Protein AF-A0A3B8RB85-F1 (afdb_monomer)

Nearest PDB structures (foldseek):
  1m8l-assembly1_A  TM=2.637E-01  e=9.617E+00  unclassified

Sequence (111 aa):
MSTPNLSIAGTPAASPLGYFSWTSGQLGRDPYYILVVIYIFFPYFSSVVVGDPVYGQTLIGYLNAAAGAFLALTIPFLGAIADKQGRRKPWIAGTVIFMGVGACLLWLITP

Structure (mmCIF, N/CA/C/O backbone):
data_AF-A0A3B8RB85-F1
#
_entry.id   AF-A0A3B8RB85-F1
#
loop_
_atom_site.group_PDB
_atom_site.id
_atom_site.type_symbol
_atom_site.label_atom_id
_atom_site.label_alt_id
_atom_site.label_comp_id
_atom_site.label_asym_id
_atom_site.label_entity_id
_atom_site.label_seq_id
_atom_site.pdbx_PDB_ins_code
_atom_site.Cartn_x
_atom_site.Cartn_y
_atom_site.Cartn_z
_atom_site.occupancy
_atom_site.B_iso_or_equiv
_atom_site.auth_seq_id
_atom_site.auth_comp_id
_atom_site.auth_asym_id
_atom_site.auth_atom_id
_atom_site.pdbx_PDB_model_num
ATOM 1 N N . MET A 1 1 ? 33.191 10.206 -30.390 1.00 50.84 1 MET A N 1
ATOM 2 C CA . MET A 1 1 ? 32.225 9.212 -29.875 1.00 50.84 1 MET A CA 1
ATOM 3 C C . MET A 1 1 ? 31.856 9.627 -28.462 1.00 50.84 1 MET A C 1
ATOM 5 O O . MET A 1 1 ? 32.718 9.586 -27.598 1.00 50.84 1 MET A O 1
ATOM 9 N N . SER A 1 2 ? 30.642 10.130 -28.242 1.00 59.09 2 SER A N 1
ATOM 10 C CA . SER A 1 2 ? 30.138 10.427 -26.896 1.00 59.09 2 SER A CA 1
ATOM 11 C C . SER A 1 2 ? 29.970 9.113 -26.139 1.00 59.09 2 SER A C 1
ATOM 13 O O . SER A 1 2 ? 29.270 8.220 -26.620 1.00 59.09 2 SER A O 1
ATOM 15 N N . THR A 1 3 ? 30.634 8.972 -24.998 1.00 66.44 3 THR A N 1
ATOM 16 C CA . THR A 1 3 ? 30.477 7.823 -24.105 1.00 66.44 3 THR A CA 1
ATOM 17 C C . THR A 1 3 ? 28.992 7.637 -23.771 1.00 66.44 3 THR A C 1
ATOM 19 O O . THR A 1 3 ? 28.339 8.601 -23.365 1.00 66.44 3 THR A O 1
ATOM 22 N N . PRO A 1 4 ? 28.409 6.442 -23.979 1.00 72.00 4 PRO A N 1
ATOM 23 C CA . PRO A 1 4 ? 27.027 6.206 -23.593 1.00 72.00 4 PRO A CA 1
ATOM 24 C C . PRO A 1 4 ? 26.894 6.387 -22.076 1.00 72.00 4 PRO A C 1
ATOM 26 O O . PRO A 1 4 ? 27.688 5.842 -21.312 1.00 72.00 4 PRO A O 1
ATOM 29 N N . ASN A 1 5 ? 25.895 7.159 -21.639 1.00 77.94 5 ASN A N 1
ATOM 30 C CA . ASN A 1 5 ? 25.530 7.248 -20.226 1.00 77.94 5 ASN A CA 1
ATOM 31 C C . ASN A 1 5 ? 24.921 5.904 -19.813 1.00 77.94 5 ASN A C 1
ATOM 33 O O . ASN A 1 5 ? 23.742 5.633 -20.055 1.00 77.94 5 ASN A O 1
ATOM 37 N N . LEU A 1 6 ? 25.760 5.034 -19.263 1.00 82.25 6 LEU A N 1
ATOM 38 C CA . LEU A 1 6 ? 25.377 3.719 -18.774 1.00 82.25 6 LEU A CA 1
ATOM 39 C C . LEU A 1 6 ? 24.943 3.831 -17.311 1.00 82.25 6 LEU A C 1
ATOM 41 O O . LEU A 1 6 ? 25.525 4.573 -16.522 1.00 82.25 6 LEU A O 1
ATOM 45 N N . SER A 1 7 ? 23.897 3.094 -16.955 1.00 82.62 7 SER A N 1
ATOM 46 C CA . SER A 1 7 ? 23.518 2.885 -15.558 1.00 82.62 7 SER A CA 1
ATOM 47 C C . SER A 1 7 ? 24.509 1.948 -14.859 1.00 82.62 7 SER A C 1
ATOM 49 O O . SER A 1 7 ? 25.296 1.260 -15.509 1.00 82.62 7 SER A O 1
ATOM 51 N N . ILE A 1 8 ? 24.409 1.843 -13.531 1.00 81.81 8 ILE A N 1
ATOM 52 C CA . ILE A 1 8 ? 25.216 0.903 -12.733 1.00 81.81 8 ILE A CA 1
ATOM 53 C C . ILE A 1 8 ? 24.998 -0.569 -13.138 1.00 81.81 8 ILE A C 1
ATOM 55 O O . ILE A 1 8 ? 25.852 -1.412 -12.893 1.00 81.81 8 ILE A O 1
ATOM 59 N N . ALA A 1 9 ? 23.868 -0.869 -13.791 1.00 81.31 9 ALA A N 1
ATOM 60 C CA . ALA A 1 9 ? 23.525 -2.188 -14.315 1.00 81.31 9 ALA A CA 1
ATOM 61 C C . ALA A 1 9 ? 24.062 -2.439 -15.741 1.00 81.31 9 ALA A C 1
ATOM 63 O O . ALA A 1 9 ? 23.744 -3.459 -16.345 1.00 81.31 9 ALA A O 1
ATOM 64 N N . GLY A 1 10 ? 24.815 -1.500 -16.326 1.00 82.94 10 GLY A N 1
ATOM 65 C CA . GLY A 1 10 ? 25.346 -1.612 -17.689 1.00 82.94 10 GLY A CA 1
ATOM 66 C C . GLY A 1 10 ? 24.308 -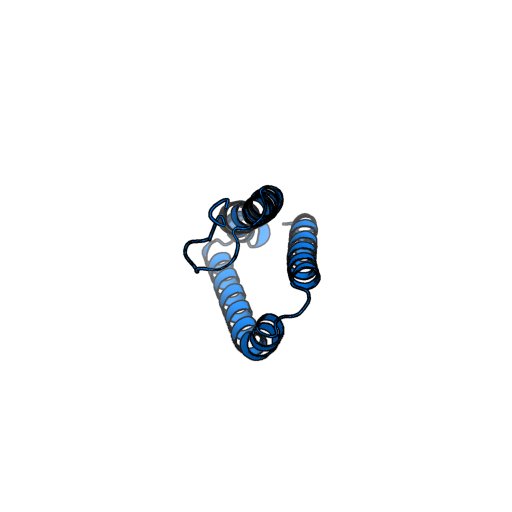1.408 -18.801 1.00 82.94 10 GLY A C 1
ATOM 67 O O . GLY A 1 10 ? 24.658 -1.435 -19.977 1.00 82.94 10 GLY A O 1
ATOM 68 N N . THR A 1 11 ? 23.037 -1.165 -18.464 1.00 84.00 11 THR A N 1
ATOM 69 C CA . THR A 1 11 ? 21.988 -0.791 -19.428 1.00 84.00 11 THR A CA 1
ATOM 70 C C . THR A 1 11 ? 21.983 0.723 -19.668 1.00 84.00 11 THR A C 1
ATOM 72 O O . THR A 1 11 ? 22.458 1.464 -18.798 1.00 84.00 11 THR A O 1
ATOM 75 N N . PRO A 1 12 ? 21.407 1.221 -20.783 1.00 86.12 12 PRO A N 1
ATOM 76 C CA . PRO A 1 12 ? 21.244 2.658 -21.008 1.00 86.12 12 PRO A CA 1
ATOM 77 C C . PRO A 1 12 ? 20.581 3.346 -19.809 1.00 86.12 12 PRO A C 1
ATOM 79 O O . PRO A 1 12 ? 19.605 2.824 -19.261 1.00 86.12 12 PRO A O 1
ATOM 82 N N . ALA A 1 13 ? 21.118 4.492 -19.381 1.00 83.69 13 ALA A N 1
ATOM 83 C CA . ALA A 1 13 ? 20.538 5.266 -18.290 1.00 83.69 13 ALA A CA 1
ATOM 84 C C . ALA A 1 13 ? 19.098 5.689 -18.627 1.00 83.69 13 ALA A C 1
ATOM 86 O O . ALA A 1 13 ? 18.782 6.036 -19.769 1.00 83.69 13 ALA A O 1
ATOM 87 N N . ALA A 1 14 ? 18.219 5.663 -17.622 1.00 82.00 14 ALA A N 1
ATOM 88 C CA . ALA A 1 14 ? 16.853 6.141 -17.783 1.00 82.00 14 ALA A CA 1
ATOM 89 C C . ALA A 1 14 ? 16.847 7.635 -18.149 1.00 82.00 14 ALA A C 1
ATOM 91 O O . ALA A 1 14 ? 17.734 8.394 -17.752 1.00 82.00 14 ALA A O 1
ATOM 92 N N . SER A 1 15 ? 15.833 8.069 -18.899 1.00 87.06 15 SER A N 1
ATOM 93 C CA . SER A 1 15 ? 15.657 9.492 -19.192 1.00 87.06 15 SER A CA 1
ATOM 94 C C . SER A 1 15 ? 15.337 10.279 -17.909 1.00 87.06 15 SER A C 1
ATOM 96 O O . SER A 1 15 ? 14.789 9.702 -16.965 1.00 87.06 15 SER A O 1
ATOM 98 N N . PRO A 1 16 ? 15.587 11.604 -17.866 1.00 84.81 16 PRO A N 1
ATOM 99 C CA . PRO A 1 16 ? 15.192 12.456 -16.738 1.00 84.81 16 PRO A CA 1
ATOM 100 C C . PRO A 1 16 ? 13.722 12.275 -16.332 1.00 84.81 16 PRO A C 1
ATOM 102 O O . PRO A 1 16 ? 13.409 12.131 -15.154 1.00 84.81 16 PRO A O 1
ATOM 105 N N . LEU A 1 17 ? 12.822 12.171 -17.317 1.00 85.31 17 LEU A N 1
ATOM 106 C CA . LEU A 1 17 ? 11.399 11.891 -17.095 1.00 85.31 17 LEU A CA 1
ATOM 107 C C . LEU A 1 17 ? 11.145 10.515 -16.461 1.00 85.31 17 LEU A C 1
ATOM 109 O O . LEU A 1 17 ? 10.196 10.366 -15.697 1.00 85.31 17 LEU A O 1
ATOM 113 N N . GLY A 1 18 ? 11.980 9.515 -16.755 1.00 84.19 18 GLY A N 1
ATOM 114 C CA . GLY A 1 18 ? 11.928 8.204 -16.110 1.00 84.19 18 GLY A CA 1
ATOM 115 C C . GLY A 1 18 ? 12.222 8.287 -14.613 1.00 84.19 18 GLY A C 1
ATOM 116 O O . GLY A 1 18 ? 11.491 7.693 -13.824 1.00 84.19 18 GLY A O 1
ATOM 117 N N . TYR A 1 19 ? 13.221 9.081 -14.216 1.00 84.94 19 TYR A N 1
ATOM 118 C CA . TYR A 1 19 ? 13.517 9.322 -12.801 1.00 84.94 19 TYR A CA 1
ATOM 119 C C . TYR A 1 19 ? 12.379 10.064 -12.100 1.00 84.94 19 TYR A C 1
ATOM 121 O O . TYR A 1 19 ? 11.933 9.611 -1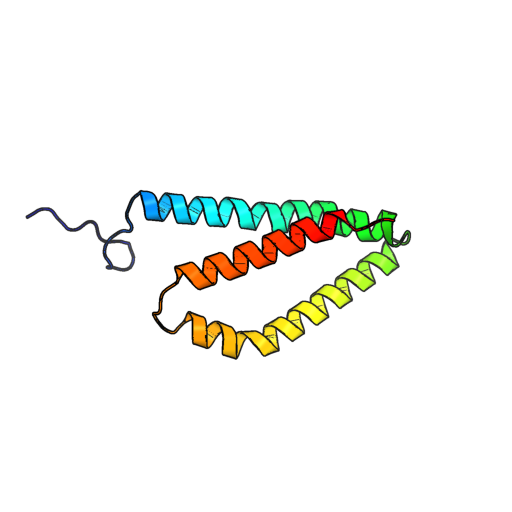1.050 1.00 84.94 19 TYR A O 1
ATOM 129 N N . PHE A 1 20 ? 11.855 11.139 -12.700 1.00 85.38 20 PHE A N 1
ATOM 130 C CA . PHE A 1 20 ? 10.729 11.890 -12.130 1.00 85.38 20 PHE A CA 1
ATOM 131 C C . PHE A 1 20 ? 9.449 11.059 -12.018 1.00 85.38 20 PHE A C 1
ATOM 133 O O . PHE A 1 20 ? 8.750 11.134 -11.014 1.00 85.38 20 PHE A O 1
ATOM 140 N N . SER A 1 21 ? 9.137 10.246 -13.031 1.00 84.31 21 SER A N 1
ATOM 141 C CA . SER A 1 21 ? 7.975 9.354 -12.992 1.00 84.31 21 SER A CA 1
ATOM 142 C C . SER A 1 21 ? 8.116 8.270 -11.925 1.00 84.31 21 SER A C 1
ATOM 144 O O . SER A 1 21 ? 7.115 7.832 -11.363 1.00 84.31 21 SER A O 1
ATOM 146 N N . TRP A 1 22 ? 9.336 7.796 -11.678 1.00 83.25 22 TRP A N 1
ATOM 147 C CA . TRP A 1 22 ? 9.596 6.791 -10.656 1.00 83.25 22 TRP A CA 1
ATOM 148 C C . TRP A 1 22 ? 9.518 7.385 -9.248 1.00 83.25 22 TRP A C 1
ATOM 150 O O . TRP A 1 22 ? 8.885 6.810 -8.362 1.00 83.25 22 TRP A O 1
ATOM 160 N N . THR A 1 23 ? 10.127 8.553 -9.039 1.00 86.94 23 THR A N 1
ATOM 161 C CA . THR A 1 23 ? 10.120 9.230 -7.739 1.00 86.94 23 THR A CA 1
ATOM 162 C C . THR A 1 23 ? 8.722 9.701 -7.363 1.00 86.94 23 THR A C 1
ATOM 164 O O . THR A 1 23 ? 8.338 9.523 -6.213 1.00 86.94 23 THR A O 1
ATOM 167 N N . SER A 1 24 ? 7.923 10.210 -8.309 1.00 84.62 24 SER A N 1
ATOM 168 C CA . SER A 1 24 ? 6.527 10.588 -8.047 1.00 84.62 24 SER A CA 1
ATOM 169 C C . SER A 1 24 ? 5.649 9.385 -7.691 1.00 84.62 24 SER A C 1
ATOM 171 O O . SER A 1 24 ? 4.825 9.476 -6.783 1.00 84.62 24 SER A O 1
ATOM 173 N N . GLY A 1 25 ? 5.863 8.235 -8.341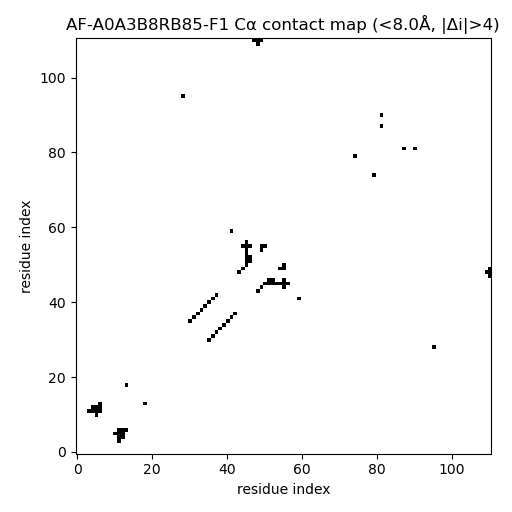 1.00 82.81 25 GLY A N 1
ATOM 174 C CA . GLY A 1 25 ? 5.179 6.987 -8.004 1.00 82.81 25 GLY A CA 1
ATOM 175 C C . GLY A 1 25 ? 5.480 6.513 -6.578 1.00 82.81 25 GLY A C 1
ATOM 176 O O . GLY A 1 25 ? 4.562 6.158 -5.840 1.00 82.81 25 GLY A O 1
ATOM 177 N N . GLN A 1 26 ? 6.750 6.558 -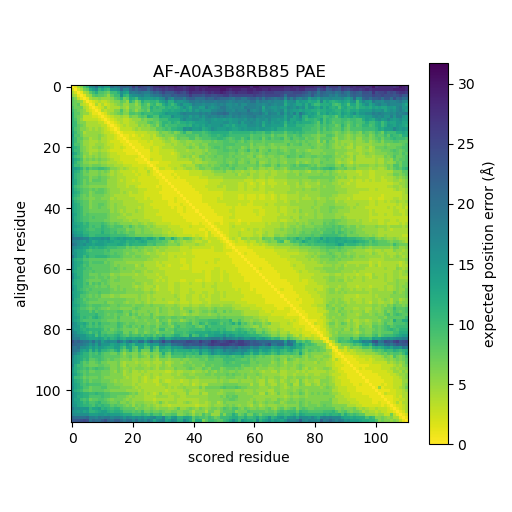6.161 1.00 85.69 26 GLN A N 1
ATOM 178 C CA . GLN A 1 26 ? 7.132 6.251 -4.776 1.00 85.69 26 GLN A CA 1
ATOM 179 C C . GLN A 1 26 ? 6.576 7.280 -3.786 1.00 85.69 26 GLN A C 1
ATOM 181 O O . GLN A 1 26 ? 6.023 6.901 -2.756 1.00 85.69 26 GLN A O 1
ATOM 186 N N . LEU A 1 27 ? 6.638 8.569 -4.139 1.00 84.44 27 LEU A N 1
ATOM 187 C CA . LEU A 1 27 ? 6.138 9.667 -3.313 1.00 84.44 27 LEU A CA 1
ATOM 188 C C . LEU A 1 27 ? 4.637 9.557 -3.028 1.00 84.44 27 LEU A C 1
ATOM 190 O O . LEU A 1 27 ? 4.203 9.976 -1.967 1.00 84.44 27 LEU A O 1
ATOM 194 N N . GLY A 1 28 ? 3.830 9.015 -3.939 1.00 83.44 28 GLY A N 1
ATOM 195 C CA . GLY A 1 28 ? 2.415 8.759 -3.653 1.00 83.44 28 GLY A CA 1
ATOM 196 C C . GLY A 1 28 ? 2.209 7.536 -2.755 1.00 83.44 28 GLY A C 1
ATOM 197 O O . GLY A 1 28 ? 1.434 7.572 -1.801 1.00 83.44 28 GLY A O 1
ATOM 198 N N . ARG A 1 29 ? 2.916 6.443 -3.057 1.00 86.25 29 ARG A N 1
ATOM 199 C CA . ARG A 1 29 ? 2.728 5.138 -2.412 1.00 86.25 29 ARG A CA 1
ATOM 200 C C . ARG A 1 29 ? 3.182 5.127 -0.952 1.00 86.25 29 ARG A C 1
ATOM 202 O O . ARG A 1 29 ? 2.444 4.645 -0.092 1.00 86.25 29 ARG A O 1
ATOM 209 N N . ASP A 1 30 ? 4.392 5.612 -0.683 1.00 88.25 30 ASP A N 1
ATOM 210 C CA . ASP A 1 30 ? 5.042 5.425 0.618 1.00 88.25 30 ASP A CA 1
ATOM 211 C C . ASP A 1 30 ? 4.346 6.225 1.733 1.00 88.25 30 ASP A C 1
ATOM 213 O O . ASP A 1 30 ? 4.010 5.633 2.761 1.00 88.25 30 ASP A O 1
ATOM 217 N N . PRO A 1 31 ? 4.018 7.520 1.548 1.00 89.25 31 PRO A N 1
ATOM 218 C CA . PRO A 1 31 ? 3.281 8.291 2.545 1.00 89.25 31 PRO A CA 1
ATOM 219 C C . PRO A 1 31 ? 1.849 7.797 2.734 1.00 89.25 31 PRO A C 1
ATOM 221 O O . PRO A 1 31 ? 1.362 7.803 3.859 1.00 89.25 31 PRO A O 1
ATOM 224 N N . TYR A 1 32 ? 1.176 7.337 1.674 1.00 87.94 32 TYR A N 1
ATOM 225 C CA . TYR A 1 32 ? -0.160 6.759 1.813 1.00 87.94 32 TYR A CA 1
ATOM 226 C C . TYR A 1 32 ? -0.138 5.557 2.762 1.00 87.94 32 TYR A C 1
ATOM 228 O O . TYR A 1 32 ? -0.871 5.525 3.747 1.00 87.94 32 TYR A O 1
ATOM 236 N N . TYR A 1 33 ? 0.737 4.584 2.517 1.00 88.38 33 TYR A N 1
ATOM 237 C CA . TYR A 1 33 ? 0.757 3.389 3.352 1.00 88.38 33 TYR A CA 1
ATOM 238 C C . TYR A 1 33 ? 1.282 3.685 4.764 1.00 88.38 33 TYR A C 1
ATOM 240 O O . TYR A 1 33 ? 0.676 3.286 5.754 1.00 88.38 33 TYR A O 1
ATOM 248 N N . ILE A 1 34 ? 2.383 4.425 4.883 1.00 92.19 34 ILE A N 1
ATOM 249 C CA . ILE A 1 34 ? 3.021 4.648 6.183 1.00 92.19 34 ILE A CA 1
ATOM 250 C C . ILE A 1 34 ? 2.234 5.660 7.023 1.00 92.19 34 ILE A C 1
ATOM 252 O O . ILE A 1 34 ? 1.902 5.378 8.170 1.00 92.19 34 ILE A O 1
ATOM 256 N N . LEU A 1 35 ? 1.914 6.837 6.480 1.00 91.44 35 LEU A N 1
ATOM 257 C CA . LEU A 1 35 ? 1.241 7.879 7.259 1.00 91.44 35 LEU A CA 1
ATOM 258 C C . LEU A 1 35 ? -0.254 7.595 7.390 1.00 91.44 35 LEU A C 1
ATOM 260 O O . LEU A 1 35 ? -0.772 7.579 8.502 1.00 91.44 35 LEU A O 1
ATOM 264 N N . VAL A 1 36 ? -0.952 7.372 6.272 1.00 90.62 36 VAL A N 1
ATOM 265 C CA . VAL A 1 36 ? -2.419 7.267 6.293 1.00 90.62 36 VAL A CA 1
ATOM 266 C C . VAL A 1 36 ? -2.859 5.938 6.893 1.00 90.62 36 VAL A C 1
ATOM 268 O O . VAL A 1 36 ? -3.673 5.937 7.811 1.00 90.62 36 VAL A O 1
ATOM 271 N N . VAL A 1 37 ? -2.316 4.811 6.428 1.00 89.94 37 VAL A N 1
ATOM 272 C CA . VAL A 1 37 ? -2.771 3.493 6.903 1.00 89.94 37 VAL A CA 1
ATOM 273 C C . VAL A 1 37 ? -2.207 3.171 8.290 1.00 89.94 37 VAL A C 1
ATOM 275 O O . VAL A 1 37 ? -2.975 2.927 9.219 1.00 89.94 37 VAL A O 1
ATOM 278 N N . ILE A 1 38 ? -0.880 3.192 8.454 1.00 91.75 38 ILE A N 1
ATOM 279 C CA . ILE A 1 38 ? -0.250 2.723 9.700 1.00 91.75 38 ILE A CA 1
ATOM 280 C C . ILE A 1 38 ? -0.408 3.739 10.836 1.00 91.75 38 ILE A C 1
ATOM 282 O O . ILE A 1 38 ? -0.804 3.356 11.933 1.00 91.75 38 ILE A O 1
ATOM 286 N N . TYR A 1 39 ? -0.088 5.016 10.610 1.00 92.25 39 TYR A N 1
ATOM 287 C CA . TYR A 1 39 ? -0.043 5.993 11.708 1.00 92.25 39 TYR A CA 1
ATOM 288 C C . TYR A 1 39 ? -1.364 6.705 11.996 1.00 92.25 39 TYR A C 1
ATOM 290 O O . TYR A 1 39 ? -1.547 7.167 13.119 1.00 92.25 39 TYR A O 1
ATOM 298 N N . ILE A 1 40 ? -2.279 6.802 11.031 1.00 91.00 40 ILE A N 1
ATOM 299 C CA . ILE A 1 40 ? -3.559 7.500 11.222 1.00 91.00 40 ILE A CA 1
ATOM 300 C C . ILE A 1 40 ? -4.704 6.496 11.362 1.00 91.00 40 ILE A C 1
ATOM 302 O O . ILE A 1 40 ? -5.410 6.492 12.371 1.00 91.00 40 ILE A O 1
ATOM 306 N N . PHE A 1 41 ? -4.887 5.626 10.370 1.00 90.38 41 PHE A N 1
ATOM 307 C CA . PHE A 1 41 ? -6.067 4.774 10.290 1.00 90.38 41 PHE A CA 1
ATOM 308 C C . PHE A 1 41 ? -6.072 3.650 11.330 1.00 90.38 41 PHE A C 1
ATOM 310 O O . PHE A 1 41 ? -7.088 3.461 11.991 1.00 90.38 41 PHE A O 1
ATOM 317 N N . PHE A 1 42 ? -4.966 2.927 11.527 1.00 91.12 42 PHE A N 1
ATOM 318 C CA . PHE A 1 42 ? -4.917 1.842 12.519 1.00 91.12 42 PHE A CA 1
ATOM 319 C C . PHE A 1 42 ? -5.229 2.316 13.951 1.00 91.12 42 PHE A C 1
ATOM 321 O O . PHE A 1 42 ? -6.087 1.702 14.592 1.00 91.12 42 PHE A O 1
ATOM 328 N N . PRO A 1 43 ? -4.640 3.417 14.463 1.00 90.56 43 PRO A N 1
ATOM 329 C CA . PRO A 1 43 ? -5.025 3.955 15.766 1.00 90.56 43 PRO A CA 1
ATOM 330 C C . PRO A 1 43 ? -6.485 4.409 15.821 1.00 90.56 43 PRO A C 1
ATOM 332 O O . PRO A 1 43 ? -7.170 4.114 16.801 1.00 90.56 43 PRO A O 1
ATOM 335 N N . TYR A 1 44 ? -6.981 5.090 14.782 1.00 89.75 44 TYR A N 1
ATOM 336 C CA . TYR A 1 44 ? -8.378 5.530 14.700 1.00 89.75 44 TYR A CA 1
ATOM 337 C C . TYR A 1 44 ? -9.358 4.347 14.733 1.00 89.75 44 TYR A C 1
ATOM 339 O O . TYR A 1 44 ? -10.328 4.363 15.488 1.00 89.75 44 TYR A O 1
ATOM 347 N N . PHE A 1 45 ? -9.073 3.288 13.978 1.00 89.50 45 PHE A N 1
ATOM 348 C CA . PHE A 1 45 ? -9.885 2.079 13.939 1.00 89.50 45 PHE A CA 1
ATOM 349 C C . PHE A 1 45 ? -9.957 1.403 15.313 1.00 89.50 45 PHE A C 1
ATOM 351 O O . PHE A 1 45 ? -11.046 1.133 15.814 1.00 89.50 45 PHE A O 1
ATOM 358 N N . SER A 1 46 ? -8.810 1.190 15.963 1.00 89.25 46 SER A N 1
ATOM 359 C CA . SER A 1 46 ? -8.776 0.523 17.268 1.00 89.25 46 SER A CA 1
ATOM 360 C C . SER A 1 46 ? -9.405 1.350 18.390 1.00 89.25 46 SER A C 1
ATOM 362 O O . SER A 1 46 ? -10.042 0.785 19.273 1.00 89.25 46 SER A O 1
ATOM 364 N N . SER A 1 47 ? -9.223 2.674 18.383 1.00 87.94 47 SER A N 1
ATOM 365 C CA . SER A 1 47 ? -9.674 3.539 19.484 1.00 87.94 47 SER A CA 1
ATOM 366 C C . SER A 1 47 ? -11.091 4.083 19.314 1.00 87.94 47 SER A C 1
ATOM 368 O O . SER A 1 47 ? -11.797 4.210 20.309 1.00 87.94 47 SER A O 1
ATOM 370 N N . VAL A 1 48 ? -11.512 4.406 18.088 1.00 88.00 48 VAL A N 1
ATOM 371 C CA . VAL A 1 48 ? -12.784 5.099 17.829 1.00 88.00 48 VAL A CA 1
ATOM 372 C C . VAL A 1 48 ? -13.827 4.164 17.227 1.00 88.00 48 VAL A C 1
ATOM 374 O O . VAL A 1 48 ? -14.952 4.152 17.705 1.00 88.00 48 VAL A O 1
ATOM 377 N N . VAL A 1 49 ? -13.466 3.372 16.213 1.00 87.50 49 VAL A N 1
ATOM 378 C CA . VAL A 1 49 ? -14.427 2.489 15.516 1.00 87.50 49 VAL A CA 1
ATOM 379 C C . VAL A 1 49 ? -14.731 1.237 16.338 1.00 87.50 49 VAL A C 1
ATOM 381 O O . VAL A 1 49 ? -15.872 0.806 16.445 1.00 87.50 49 VAL A O 1
ATOM 384 N N . VAL A 1 50 ? -13.702 0.631 16.931 1.00 88.88 50 VAL A N 1
ATOM 385 C CA . VAL A 1 50 ? -13.864 -0.562 17.773 1.00 88.88 50 VAL A CA 1
ATOM 386 C C . VAL A 1 50 ? -14.139 -0.193 19.234 1.00 88.88 50 VAL A C 1
ATOM 388 O O . VAL A 1 50 ? -14.811 -0.940 19.941 1.00 88.88 50 VAL A O 1
ATOM 391 N N . GLY A 1 51 ? -13.613 0.941 19.707 1.00 84.94 51 GLY A N 1
ATOM 392 C CA . GLY A 1 51 ? -13.771 1.421 21.087 1.00 84.94 51 GLY A CA 1
ATOM 393 C C . GLY A 1 51 ? -12.925 0.690 22.143 1.00 84.94 51 GLY A C 1
ATOM 394 O O . GLY A 1 51 ? -12.716 1.229 23.228 1.00 84.94 51 GLY A O 1
ATOM 395 N N . ASP A 1 52 ? -12.394 -0.498 21.833 1.00 89.44 52 ASP A N 1
ATOM 396 C CA . ASP A 1 52 ? -11.445 -1.250 22.663 1.00 89.44 52 ASP A CA 1
ATOM 397 C C . ASP A 1 52 ? -10.089 -1.389 21.936 1.00 89.44 52 ASP A C 1
ATOM 399 O O . ASP A 1 52 ? -9.988 -2.143 20.960 1.00 89.44 52 ASP A O 1
ATOM 403 N N . PRO A 1 53 ? -9.020 -0.725 22.424 1.00 85.19 53 PRO A N 1
ATOM 404 C CA . PRO A 1 53 ? -7.696 -0.787 21.813 1.00 85.19 53 PRO A CA 1
ATOM 405 C C . PRO A 1 53 ? -7.097 -2.198 21.714 1.00 85.19 53 PRO A C 1
ATOM 407 O O . PRO A 1 53 ? -6.365 -2.477 20.765 1.00 85.19 53 PRO A O 1
ATOM 410 N N . VAL A 1 54 ? -7.384 -3.093 22.666 1.00 90.75 54 VAL A N 1
ATOM 411 C CA . VAL A 1 54 ? -6.816 -4.453 22.695 1.00 90.75 54 VAL A CA 1
ATOM 412 C C . VAL A 1 54 ? -7.514 -5.332 21.663 1.00 90.75 54 VAL A C 1
ATOM 414 O O . VAL A 1 54 ? -6.864 -6.021 20.866 1.00 90.75 54 VAL A O 1
ATOM 417 N N . TYR A 1 55 ? -8.845 -5.276 21.633 1.00 89.75 55 TYR A N 1
ATOM 418 C CA . TYR A 1 55 ? -9.627 -6.013 20.648 1.00 89.75 55 TYR A CA 1
ATOM 419 C C . TYR A 1 55 ? -9.406 -5.469 19.226 1.00 89.75 55 TYR A C 1
ATOM 421 O O . TYR A 1 55 ? -9.186 -6.247 18.295 1.00 89.75 55 TYR A O 1
ATOM 429 N N . GLY A 1 56 ? -9.341 -4.144 19.059 1.00 89.50 56 GLY A N 1
ATOM 430 C CA . GLY A 1 56 ? -9.031 -3.494 17.784 1.00 89.50 56 GLY A CA 1
ATOM 431 C C . GLY A 1 56 ? -7.661 -3.893 17.233 1.00 89.50 56 GLY A C 1
ATOM 432 O O . GLY A 1 56 ? -7.544 -4.270 16.065 1.00 89.50 56 GLY A O 1
ATOM 433 N N . GLN A 1 57 ? -6.637 -3.937 18.092 1.00 89.44 57 GLN A N 1
ATOM 434 C CA . GLN A 1 57 ? -5.307 -4.411 17.704 1.00 89.44 57 GLN A CA 1
ATOM 435 C C . GLN A 1 57 ? -5.318 -5.883 17.271 1.00 89.44 57 GLN A C 1
ATOM 437 O O . GLN A 1 57 ? -4.628 -6.259 16.321 1.00 89.44 57 GLN A O 1
ATOM 442 N N . THR A 1 58 ? -6.121 -6.714 17.937 1.00 93.00 58 THR A N 1
ATOM 443 C CA . THR A 1 58 ? -6.284 -8.127 17.572 1.00 93.00 58 THR A CA 1
ATOM 444 C C . THR A 1 58 ? -6.899 -8.261 16.175 1.00 93.00 58 THR A C 1
ATOM 446 O O . THR A 1 58 ? -6.413 -9.038 15.352 1.00 93.00 58 THR A O 1
ATOM 449 N N . LEU A 1 59 ? -7.915 -7.451 15.866 1.00 92.62 59 LEU A N 1
ATOM 450 C CA . LEU A 1 59 ? -8.579 -7.448 14.563 1.00 92.62 59 LEU A CA 1
ATOM 451 C C . LEU A 1 59 ? -7.653 -6.973 13.432 1.00 92.62 59 LEU A C 1
ATOM 453 O O . LEU A 1 59 ? -7.617 -7.596 12.370 1.00 92.62 59 LEU A O 1
ATOM 457 N N . ILE A 1 60 ? -6.839 -5.940 13.673 1.00 92.56 60 ILE A N 1
ATOM 458 C CA . ILE A 1 60 ? -5.779 -5.512 12.742 1.00 92.56 60 ILE A CA 1
ATOM 459 C C . ILE A 1 60 ? -4.762 -6.642 12.519 1.00 92.56 60 ILE A C 1
ATOM 461 O O . ILE A 1 60 ? -4.315 -6.869 11.393 1.00 92.56 60 ILE A O 1
ATOM 465 N N . GLY A 1 61 ? -4.410 -7.384 13.573 1.00 93.06 61 GLY A N 1
ATOM 466 C CA . GLY A 1 61 ? -3.551 -8.565 13.481 1.00 93.06 61 GLY A CA 1
ATOM 467 C C . GLY A 1 61 ? -4.121 -9.631 12.542 1.00 93.06 61 GLY A C 1
ATOM 468 O O . GLY A 1 61 ? -3.422 -10.091 11.637 1.00 93.06 61 GLY A O 1
ATOM 469 N N . TYR A 1 62 ? -5.405 -9.970 12.696 1.00 94.69 62 TYR A N 1
ATOM 470 C CA . TYR A 1 62 ? -6.087 -10.900 11.792 1.00 94.69 62 TYR A CA 1
ATOM 471 C C . TYR A 1 62 ? -6.167 -10.378 10.359 1.00 94.69 62 TYR A C 1
ATOM 473 O O . TYR A 1 62 ? -5.949 -11.147 9.422 1.00 94.69 62 TYR A O 1
ATOM 481 N N . LEU A 1 63 ? -6.417 -9.079 10.176 1.00 92.00 63 LEU A N 1
ATOM 482 C CA . LEU A 1 63 ? -6.438 -8.452 8.857 1.00 92.00 63 LEU A CA 1
ATOM 483 C C . LEU A 1 63 ? -5.084 -8.599 8.149 1.00 92.00 63 LEU A C 1
ATOM 485 O O . LEU A 1 63 ? -5.036 -9.021 6.994 1.00 92.00 63 LEU A O 1
ATOM 489 N N . ASN A 1 64 ? -3.982 -8.323 8.851 1.00 92.69 64 ASN A N 1
ATOM 490 C CA . ASN A 1 64 ? -2.633 -8.482 8.309 1.00 92.69 64 ASN A CA 1
ATOM 491 C C . ASN A 1 64 ? -2.295 -9.948 8.008 1.00 92.69 64 ASN A C 1
ATOM 493 O O . ASN A 1 64 ? -1.693 -10.234 6.974 1.00 92.69 64 ASN A O 1
ATOM 497 N N . ALA A 1 65 ? -2.706 -10.884 8.868 1.00 95.25 65 ALA A N 1
ATOM 498 C CA . ALA A 1 65 ? -2.508 -12.312 8.630 1.00 95.25 65 ALA A CA 1
ATOM 499 C C . ALA A 1 65 ? -3.267 -12.791 7.381 1.00 95.25 65 ALA A C 1
ATOM 501 O O . ALA A 1 65 ? -2.693 -13.473 6.530 1.00 95.25 65 ALA A O 1
ATOM 502 N N . ALA A 1 66 ? -4.530 -12.384 7.228 1.00 95.12 66 ALA A N 1
ATOM 503 C CA . ALA A 1 66 ? -5.340 -12.696 6.054 1.00 95.12 66 ALA A CA 1
ATOM 504 C C . ALA A 1 66 ? -4.761 -12.065 4.777 1.00 95.12 66 ALA A C 1
ATOM 506 O O . ALA A 1 66 ? -4.653 -12.741 3.753 1.00 95.12 66 ALA A O 1
ATOM 507 N N . ALA A 1 67 ? -4.323 -10.804 4.843 1.00 91.56 67 ALA A N 1
ATOM 508 C CA . ALA A 1 67 ? -3.661 -10.125 3.731 1.00 91.56 67 ALA A CA 1
ATOM 509 C C . ALA A 1 67 ? -2.352 -10.827 3.333 1.00 91.56 67 ALA A C 1
ATOM 511 O O . ALA A 1 67 ? -2.098 -11.026 2.146 1.00 91.56 67 ALA A O 1
ATOM 512 N N . GLY A 1 68 ? -1.549 -11.261 4.309 1.00 92.62 68 GLY A N 1
ATOM 513 C CA . GLY A 1 68 ? -0.324 -12.027 4.081 1.00 92.62 68 GLY A CA 1
ATOM 514 C C . GLY A 1 68 ? -0.588 -13.396 3.449 1.00 92.62 68 GLY A C 1
ATOM 515 O O . GLY A 1 68 ? 0.103 -13.779 2.507 1.00 92.62 68 GLY A O 1
ATOM 516 N N . ALA A 1 69 ? -1.623 -14.107 3.901 1.00 96.12 69 ALA A N 1
ATOM 517 C CA . ALA A 1 69 ? -2.039 -15.373 3.300 1.00 96.12 69 ALA A CA 1
ATOM 518 C C . ALA A 1 69 ? -2.527 -15.180 1.855 1.00 96.12 69 ALA A C 1
ATOM 520 O O . ALA A 1 69 ? -2.107 -15.905 0.953 1.00 96.12 69 ALA A O 1
ATOM 521 N N . PHE A 1 70 ? -3.356 -14.162 1.608 1.00 94.50 70 PHE A N 1
ATOM 522 C CA . PHE A 1 70 ? -3.811 -13.815 0.263 1.00 94.50 70 PHE A CA 1
ATOM 523 C C . PHE A 1 70 ? -2.640 -13.448 -0.655 1.00 94.50 70 PHE A C 1
ATOM 525 O O . PHE A 1 70 ? -2.572 -13.903 -1.799 1.00 94.50 70 PHE A O 1
ATOM 532 N N . LEU A 1 71 ? -1.677 -12.675 -0.148 1.00 90.88 71 LEU A N 1
ATOM 533 C CA . LEU A 1 71 ? -0.456 -12.346 -0.874 1.00 90.88 71 LEU A CA 1
ATOM 534 C C . LEU A 1 71 ? 0.344 -13.611 -1.204 1.00 90.88 71 LEU A C 1
ATOM 536 O O . LEU A 1 71 ? 0.736 -13.785 -2.351 1.00 90.88 71 LEU A O 1
ATOM 540 N N . ALA A 1 72 ? 0.539 -14.523 -0.251 1.00 93.38 72 ALA A N 1
ATOM 541 C CA . ALA A 1 72 ? 1.292 -15.758 -0.471 1.00 93.38 72 ALA A CA 1
ATOM 542 C C . ALA A 1 72 ? 0.669 -16.646 -1.564 1.00 93.38 72 ALA A C 1
ATOM 544 O O . ALA A 1 72 ? 1.388 -17.268 -2.344 1.00 93.38 72 ALA A O 1
ATOM 545 N N . LEU A 1 73 ? -0.662 -16.666 -1.661 1.00 94.56 73 LEU A N 1
ATOM 546 C CA . LEU A 1 73 ? -1.377 -17.397 -2.710 1.00 94.56 73 LEU A CA 1
ATOM 547 C C . LEU A 1 73 ? -1.315 -16.696 -4.074 1.00 94.56 73 LEU A C 1
ATOM 549 O O . LEU A 1 73 ? -1.299 -17.359 -5.109 1.00 94.56 73 LEU A O 1
ATOM 553 N N . THR A 1 74 ? -1.287 -15.363 -4.096 1.00 89.25 74 THR A N 1
ATOM 554 C CA . THR A 1 74 ? -1.351 -14.583 -5.343 1.00 89.25 74 THR A CA 1
ATOM 555 C C . THR A 1 74 ? 0.023 -14.238 -5.921 1.00 89.25 74 THR A C 1
ATOM 557 O O . THR A 1 74 ? 0.140 -14.062 -7.137 1.00 89.25 74 THR A O 1
ATOM 560 N N . ILE A 1 75 ? 1.077 -14.212 -5.099 1.00 89.88 75 ILE A N 1
ATOM 561 C CA . ILE A 1 75 ? 2.441 -13.855 -5.503 1.00 89.88 75 ILE A CA 1
ATOM 562 C C . ILE A 1 75 ? 3.056 -14.755 -6.590 1.00 89.88 75 ILE A C 1
ATOM 564 O O . ILE A 1 75 ? 3.679 -14.178 -7.481 1.00 89.88 75 ILE A O 1
ATOM 568 N N . PRO A 1 76 ? 2.877 -16.100 -6.640 1.00 88.00 76 PRO A N 1
ATOM 569 C CA . PRO A 1 76 ? 3.449 -16.889 -7.736 1.00 88.00 76 PRO A CA 1
ATOM 570 C C . PRO A 1 76 ? 2.834 -16.530 -9.093 1.00 88.00 76 PRO A C 1
ATOM 572 O O . PRO A 1 76 ? 3.532 -16.532 -10.102 1.00 88.00 76 PRO A O 1
ATOM 575 N N . PHE A 1 77 ? 1.547 -16.176 -9.131 1.00 86.75 77 PHE A N 1
ATOM 576 C CA . PHE A 1 77 ? 0.860 -15.819 -10.372 1.00 86.75 77 PHE A CA 1
ATOM 577 C C . PHE A 1 77 ? 1.159 -14.376 -10.780 1.00 86.75 77 PHE A C 1
ATOM 579 O O . PHE A 1 77 ? 1.592 -14.127 -11.903 1.00 86.75 77 PHE A O 1
ATOM 586 N N . LEU A 1 78 ? 0.965 -13.421 -9.865 1.00 82.62 78 LEU A N 1
ATOM 587 C CA . LEU A 1 78 ? 1.200 -11.998 -10.122 1.00 82.62 78 LEU A CA 1
ATOM 588 C C . LEU A 1 78 ? 2.681 -11.708 -10.387 1.00 82.62 78 LEU A C 1
ATOM 590 O O . LEU A 1 78 ? 2.995 -10.954 -11.306 1.00 82.62 78 LEU A O 1
ATOM 594 N N . GLY A 1 79 ? 3.580 -12.345 -9.633 1.00 79.94 79 GLY A N 1
ATOM 595 C CA . GLY A 1 79 ? 5.026 -12.255 -9.827 1.00 79.94 79 GLY A CA 1
ATOM 596 C C . GLY A 1 79 ? 5.449 -12.808 -11.185 1.00 79.94 79 GLY A C 1
ATOM 597 O O . GLY A 1 79 ? 6.091 -12.101 -11.954 1.00 79.94 79 GLY A O 1
ATOM 598 N N . ALA A 1 80 ? 4.975 -14.004 -11.556 1.00 83.81 80 ALA A N 1
ATOM 599 C CA . ALA A 1 80 ? 5.285 -14.584 -12.864 1.00 83.81 80 ALA A CA 1
ATOM 600 C C . ALA A 1 80 ? 4.776 -1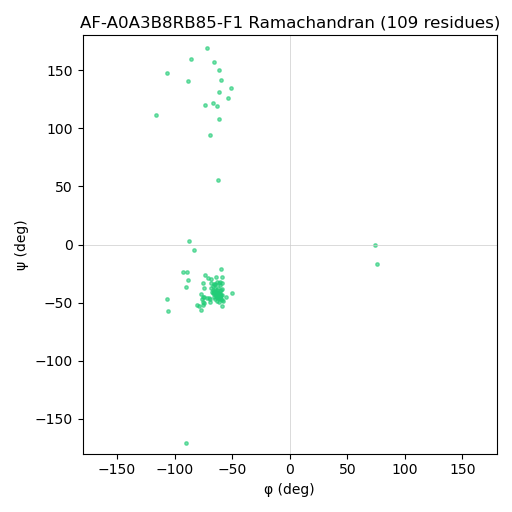3.731 -14.040 1.00 83.81 80 ALA A C 1
ATOM 602 O O . ALA A 1 80 ? 5.399 -13.701 -15.104 1.00 83.81 80 ALA A O 1
ATOM 603 N N . ILE A 1 81 ? 3.646 -13.032 -13.881 1.00 81.38 81 ILE A N 1
ATOM 604 C CA . ILE A 1 81 ? 3.146 -12.111 -14.909 1.00 81.38 81 ILE A CA 1
ATOM 605 C C . ILE A 1 81 ? 3.972 -10.815 -14.948 1.00 81.38 81 ILE A C 1
ATOM 607 O O . ILE A 1 81 ? 4.223 -10.300 -16.039 1.00 81.38 81 ILE A O 1
ATOM 611 N N . ALA A 1 82 ? 4.418 -10.307 -13.797 1.00 74.81 82 ALA A N 1
ATOM 612 C CA . ALA A 1 82 ? 5.278 -9.127 -13.707 1.00 74.81 82 ALA A CA 1
ATOM 613 C C . ALA A 1 82 ? 6.693 -9.372 -14.270 1.00 74.81 82 ALA A C 1
ATOM 615 O O . ALA A 1 82 ? 7.276 -8.464 -14.867 1.00 74.81 82 ALA A O 1
ATOM 616 N N . ASP A 1 83 ? 7.214 -10.595 -14.129 1.00 77.19 83 ASP A N 1
ATOM 617 C CA . ASP A 1 83 ? 8.535 -11.000 -14.624 1.00 77.19 83 ASP A CA 1
ATOM 618 C C . ASP A 1 83 ? 8.577 -11.170 -16.146 1.00 77.19 83 ASP A C 1
ATOM 620 O O . ASP A 1 83 ? 9.622 -10.973 -16.778 1.00 77.19 83 ASP A O 1
ATOM 624 N N . LYS A 1 84 ? 7.436 -11.468 -16.785 1.00 76.81 84 LYS A N 1
ATOM 625 C CA . LYS A 1 84 ? 7.346 -11.387 -18.247 1.00 76.81 84 LYS A CA 1
ATOM 626 C C . LYS A 1 84 ? 7.567 -9.929 -18.649 1.00 76.81 84 LYS A C 1
ATOM 628 O O . LYS A 1 84 ? 6.788 -9.058 -18.277 1.00 76.81 84 LYS A O 1
ATOM 633 N N . GLN A 1 85 ? 8.618 -9.671 -19.436 1.00 58.09 85 GLN A N 1
ATOM 634 C CA . GLN A 1 85 ? 9.034 -8.365 -19.985 1.00 58.09 85 GLN A CA 1
ATOM 635 C C . GLN A 1 85 ? 7.979 -7.726 -20.930 1.00 58.09 85 GLN A C 1
ATOM 637 O O . GLN A 1 85 ? 8.241 -7.397 -22.082 1.00 58.09 85 GLN A O 1
ATOM 642 N N . GLY A 1 86 ? 6.746 -7.550 -20.463 1.00 66.44 86 GLY A N 1
ATOM 643 C CA . GLY A 1 86 ? 5.675 -6.851 -21.155 1.00 66.44 86 GLY A CA 1
ATOM 644 C C . GLY A 1 86 ? 5.646 -5.358 -20.826 1.00 66.44 86 GLY A C 1
ATOM 645 O O . GLY A 1 86 ? 6.523 -4.795 -20.164 1.00 66.44 86 GLY A O 1
ATOM 646 N N . ARG A 1 87 ? 4.581 -4.686 -21.272 1.00 70.81 87 ARG A N 1
ATOM 647 C CA . ARG A 1 87 ? 4.307 -3.281 -20.934 1.00 70.81 87 ARG A CA 1
ATOM 648 C C . ARG A 1 87 ? 4.126 -3.162 -19.413 1.00 70.81 87 ARG A C 1
ATOM 650 O O . ARG A 1 87 ? 3.101 -3.569 -18.884 1.00 70.81 87 ARG A O 1
ATOM 657 N N . ARG A 1 88 ? 5.106 -2.567 -18.723 1.00 72.12 88 ARG A N 1
ATOM 658 C CA . ARG A 1 88 ? 5.104 -2.367 -17.255 1.00 72.12 88 ARG A CA 1
ATOM 659 C C . ARG A 1 88 ? 4.098 -1.307 -16.782 1.00 72.12 88 ARG A C 1
ATOM 661 O O . ARG A 1 88 ? 3.587 -1.383 -15.672 1.00 72.12 88 ARG A O 1
ATOM 668 N N . LYS A 1 89 ? 3.795 -0.316 -17.633 1.00 71.88 89 LYS A N 1
ATOM 669 C CA . LYS A 1 89 ? 2.951 0.844 -17.277 1.00 71.88 89 LYS A CA 1
ATOM 670 C C . LYS A 1 89 ? 1.505 0.478 -16.872 1.00 71.88 89 LYS A C 1
ATOM 672 O O . LYS A 1 89 ? 1.057 1.018 -15.868 1.00 71.88 89 LYS A O 1
ATOM 677 N N . PRO A 1 90 ? 0.783 -0.430 -17.566 1.00 80.00 90 PRO A N 1
ATOM 678 C CA . PRO A 1 90 ? -0.542 -0.891 -17.138 1.00 80.00 90 PRO A CA 1
ATOM 679 C C . PRO A 1 90 ? -0.568 -1.540 -15.750 1.00 80.00 90 PRO A C 1
ATOM 681 O O . PRO A 1 90 ? -1.498 -1.293 -14.995 1.00 80.00 90 PRO A O 1
ATOM 684 N N . TRP A 1 91 ? 0.458 -2.321 -15.393 1.00 80.25 91 TRP A N 1
ATOM 685 C CA . TRP A 1 91 ? 0.546 -2.963 -14.077 1.00 80.25 91 TRP A CA 1
ATOM 686 C C . TRP A 1 91 ? 0.689 -1.947 -12.949 1.00 80.25 91 TRP A C 1
ATOM 688 O O . TRP A 1 91 ? -0.031 -2.024 -11.961 1.00 80.25 91 TRP A O 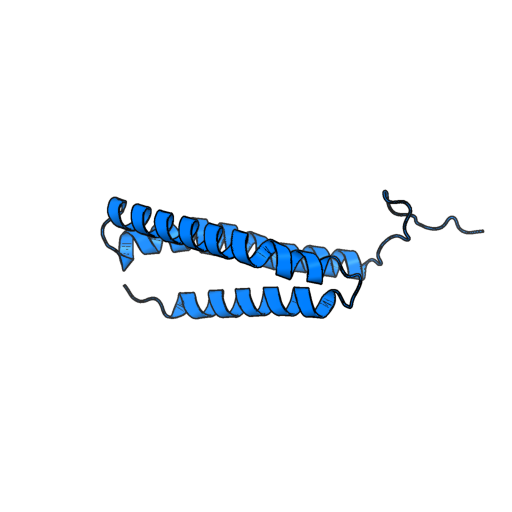1
ATOM 698 N N . ILE A 1 92 ? 1.564 -0.956 -13.140 1.00 81.00 92 ILE A N 1
ATOM 699 C CA . ILE A 1 92 ? 1.744 0.151 -12.192 1.00 81.00 92 ILE A CA 1
ATOM 700 C C . ILE A 1 92 ? 0.460 0.986 -12.087 1.00 81.00 92 ILE A C 1
ATOM 702 O O . ILE A 1 92 ? 0.056 1.369 -10.995 1.00 81.00 92 ILE A O 1
ATOM 706 N N . ALA A 1 93 ? -0.208 1.258 -13.210 1.00 83.19 93 ALA A N 1
ATOM 707 C CA . ALA A 1 93 ? -1.468 1.994 -13.196 1.00 83.19 93 ALA A CA 1
ATOM 708 C C . ALA A 1 93 ? -2.563 1.227 -12.439 1.00 83.19 93 ALA A C 1
ATOM 710 O O . ALA A 1 93 ? -3.256 1.815 -11.616 1.00 83.19 93 ALA A O 1
ATOM 711 N N . GLY A 1 94 ? -2.689 -0.084 -12.671 1.00 85.00 94 GLY A N 1
ATOM 712 C CA . GLY A 1 94 ? -3.666 -0.929 -11.987 1.00 85.00 94 GLY A CA 1
ATOM 713 C C . GLY A 1 94 ? -3.467 -0.957 -10.472 1.00 85.00 94 GLY A C 1
ATOM 714 O O . GLY A 1 94 ? -4.431 -0.781 -9.730 1.00 85.00 94 GLY A O 1
ATOM 715 N N . THR A 1 95 ? -2.225 -1.102 -10.001 1.00 83.12 95 THR A N 1
ATOM 716 C CA . THR A 1 95 ? -1.929 -1.086 -8.560 1.00 83.12 95 THR A CA 1
ATOM 717 C C . THR A 1 95 ? -2.194 0.279 -7.933 1.00 83.12 95 THR A C 1
ATOM 719 O O . THR A 1 95 ? -2.808 0.341 -6.871 1.00 83.12 95 THR A O 1
ATOM 722 N N . VAL A 1 96 ? -1.817 1.375 -8.595 1.00 84.75 96 VAL A N 1
ATOM 723 C CA . VAL A 1 96 ? -2.087 2.735 -8.097 1.00 84.75 96 VAL A CA 1
ATOM 724 C C . VAL A 1 96 ? -3.588 3.038 -8.061 1.00 84.75 96 VAL A C 1
ATOM 726 O O . VAL A 1 96 ? -4.063 3.605 -7.081 1.00 84.75 96 VAL A O 1
ATOM 729 N N . ILE A 1 97 ? -4.353 2.630 -9.079 1.00 88.31 97 ILE A N 1
ATOM 730 C CA . ILE A 1 97 ? -5.817 2.786 -9.091 1.00 88.31 97 ILE A CA 1
ATOM 731 C C . ILE A 1 97 ? -6.443 1.996 -7.943 1.00 88.31 97 ILE A C 1
ATOM 733 O O . ILE A 1 97 ? -7.267 2.539 -7.214 1.00 88.31 97 ILE A O 1
ATOM 737 N N . PHE A 1 98 ? -6.030 0.743 -7.744 1.00 88.19 98 PHE A N 1
ATOM 738 C CA . PHE A 1 98 ? -6.524 -0.084 -6.644 1.00 88.19 98 PHE A CA 1
ATOM 739 C C . PHE A 1 98 ? -6.241 0.554 -5.275 1.00 88.19 98 PHE A C 1
ATOM 741 O O . PHE A 1 98 ? -7.133 0.629 -4.431 1.00 88.19 98 PHE A O 1
ATOM 748 N N . MET A 1 99 ? -5.031 1.088 -5.076 1.00 85.19 99 MET A N 1
ATOM 749 C CA . MET A 1 99 ? -4.685 1.842 -3.867 1.00 85.19 99 MET A CA 1
ATOM 750 C C . MET A 1 99 ? -5.543 3.102 -3.703 1.00 85.19 99 MET A C 1
ATOM 752 O O . MET A 1 99 ? -6.009 3.371 -2.601 1.00 85.19 99 MET A O 1
ATOM 756 N N . GLY A 1 100 ? -5.783 3.848 -4.785 1.00 87.00 100 GLY A N 1
ATOM 757 C CA . GLY A 1 100 ? -6.629 5.042 -4.775 1.00 87.00 100 GLY A CA 1
ATOM 758 C C . GLY A 1 100 ? -8.081 4.736 -4.409 1.00 87.00 100 GLY A C 1
ATOM 759 O O . GLY A 1 100 ? -8.664 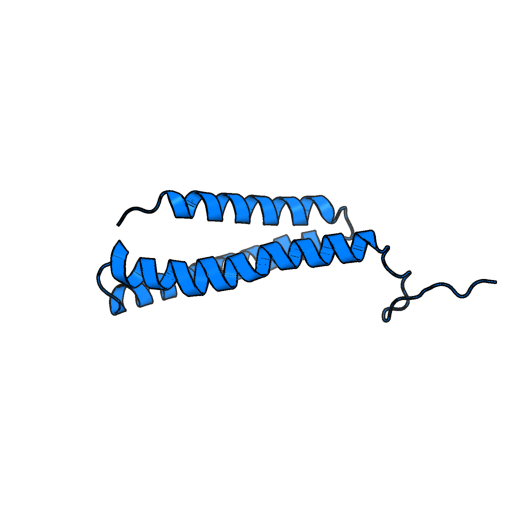5.435 -3.588 1.00 87.00 100 GLY A O 1
ATOM 760 N N . VAL A 1 101 ? -8.645 3.647 -4.940 1.00 89.44 101 VAL A N 1
ATOM 761 C CA . VAL A 1 101 ? -9.976 3.164 -4.544 1.00 89.44 101 VAL A CA 1
ATOM 762 C C . VAL A 1 101 ? -9.993 2.810 -3.058 1.00 89.44 101 VAL A C 1
ATOM 764 O O . VAL A 1 101 ? -10.896 3.245 -2.349 1.00 89.44 101 VAL A O 1
ATOM 767 N N . GLY A 1 102 ? -8.979 2.092 -2.564 1.00 85.75 102 GLY A N 1
ATOM 768 C CA . GLY A 1 102 ? -8.829 1.804 -1.136 1.00 85.75 102 GLY A CA 1
ATOM 769 C C . GLY A 1 102 ? -8.814 3.074 -0.282 1.00 85.75 102 GLY A C 1
ATOM 770 O O . GLY A 1 102 ? -9.550 3.156 0.695 1.00 85.75 102 GLY A O 1
ATOM 771 N N . ALA A 1 103 ? -8.064 4.095 -0.702 1.00 85.75 103 ALA A N 1
ATOM 772 C CA . ALA A 1 103 ? -8.010 5.388 -0.026 1.00 85.75 103 ALA A CA 1
ATOM 773 C C . ALA A 1 103 ? -9.383 6.077 0.024 1.00 85.75 103 ALA A C 1
ATOM 775 O O . ALA A 1 103 ? -9.778 6.592 1.067 1.00 85.75 103 ALA A O 1
ATOM 776 N N . CYS A 1 104 ? -10.132 6.057 -1.082 1.00 87.06 104 CYS A N 1
ATOM 777 C CA . CYS A 1 104 ? -11.488 6.600 -1.131 1.00 87.06 104 CYS A CA 1
ATOM 778 C C . CYS A 1 104 ? -12.459 5.824 -0.233 1.00 87.06 104 CYS A C 1
ATOM 780 O O . CYS A 1 104 ? -13.348 6.428 0.357 1.00 87.06 104 CYS A O 1
ATOM 782 N N . LEU A 1 105 ? -12.296 4.506 -0.101 1.00 87.31 105 LEU A N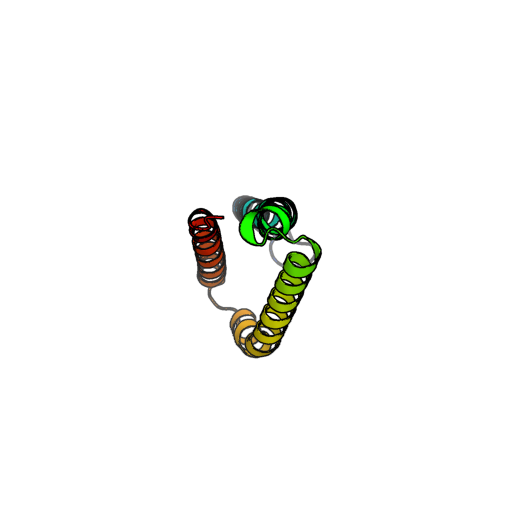 1
ATOM 783 C CA . LEU A 1 105 ? -13.146 3.689 0.766 1.00 87.31 105 LEU A CA 1
ATOM 784 C C . LEU A 1 105 ? -12.924 3.981 2.253 1.00 87.31 105 LEU A C 1
ATOM 786 O O . LEU A 1 105 ? -13.879 3.892 3.020 1.00 87.31 105 LEU A O 1
ATOM 790 N N . LEU A 1 106 ? -11.716 4.393 2.659 1.00 83.50 106 LEU A N 1
ATOM 791 C CA . LEU A 1 106 ? -11.455 4.810 4.044 1.00 83.50 106 LEU A CA 1
ATOM 792 C C . LEU A 1 106 ? -12.343 5.985 4.473 1.00 83.50 106 LEU A C 1
ATOM 794 O O . LEU A 1 106 ? -12.679 6.091 5.646 1.00 83.50 106 LEU A O 1
ATOM 798 N N . TRP A 1 107 ? -12.766 6.837 3.534 1.00 83.69 107 TRP A N 1
ATOM 799 C CA . TRP A 1 107 ? -13.676 7.952 3.811 1.00 83.69 107 TRP A CA 1
ATOM 800 C C . TRP A 1 107 ? -15.060 7.502 4.295 1.00 83.69 107 TRP A C 1
ATOM 802 O O . TRP A 1 107 ? -15.737 8.235 5.008 1.00 83.69 107 TRP A O 1
ATOM 812 N N . LEU A 1 108 ? -15.499 6.307 3.894 1.00 85.75 108 LEU A N 1
ATOM 813 C CA . LEU A 1 108 ? -16.829 5.791 4.217 1.00 85.75 108 LEU A CA 1
ATOM 814 C C . LEU A 1 108 ? -16.898 5.142 5.599 1.00 85.75 108 LEU A C 1
ATOM 816 O O . LEU A 1 108 ? -17.977 4.717 6.007 1.00 85.75 108 LEU A O 1
ATOM 820 N N . ILE A 1 109 ? -15.769 5.028 6.301 1.00 80.44 109 ILE A N 1
ATOM 821 C CA . ILE A 1 109 ? -15.766 4.430 7.625 1.00 80.44 109 ILE A CA 1
ATOM 822 C C . ILE A 1 109 ? -16.389 5.423 8.614 1.00 80.44 109 ILE A C 1
ATOM 824 O O . ILE A 1 109 ? -15.927 6.552 8.783 1.00 80.44 109 ILE A O 1
ATOM 828 N N . THR A 1 110 ? -17.477 5.004 9.244 1.00 74.06 110 THR A N 1
ATOM 829 C CA . THR A 1 110 ? -18.099 5.716 10.358 1.00 74.06 110 THR A CA 1
ATOM 830 C C . THR A 1 110 ? -17.800 4.959 11.650 1.00 74.06 110 THR A C 1
ATOM 832 O O . THR A 1 110 ? -17.672 3.732 11.593 1.00 74.06 110 THR A O 1
ATOM 835 N N . PRO A 1 111 ? -17.661 5.661 12.785 1.00 67.88 111 PRO A N 1
ATOM 836 C CA . PRO A 1 111 ? -17.531 5.019 14.088 1.00 67.88 111 PRO A CA 1
ATOM 837 C C . PRO A 1 111 ? -18.788 4.234 14.472 1.00 67.88 111 PRO A C 1
ATOM 839 O O . PRO A 1 111 ? -19.893 4.615 14.015 1.00 67.88 111 PRO A O 1
#

Foldseek 3Di:
DPDFCADPVRHGDDDPVRVVVVVVLCVVPVCCCCVVPPPPVLVCCLCPVVVHNVVSVVVVVVVVVVVVVVCVVCCVPVVVVCPPPDDNVVVSVVVVVVSVVVVVVSVVDDD

Mean predicted aligned error: 7.34 Å

Solvent-accessible surface area (backbone atoms only — not comparable to full-atom values): 6356 Å² total; per-residue (Å²): 132,82,77,78,66,57,35,100,84,72,44,78,48,76,52,73,66,50,53,54,57,50,51,53,52,48,62,55,50,53,52,46,50,51,48,47,44,58,67,45,41,50,55,45,43,11,51,59,53,60,61,37,57,69,62,26,50,50,52,53,50,51,51,52,52,52,52,50,52,52,44,66,69,42,43,68,59,57,47,56,56,65,68,47,90,61,80,61,65,64,58,54,48,52,53,52,50,52,51,50,53,52,57,58,53,60,71,71,66,72,105

Radius of gyration: 19.35 Å; Cα contacts (8 Å, |Δi|>4): 43; chains: 1; bounding box: 50×30×53 Å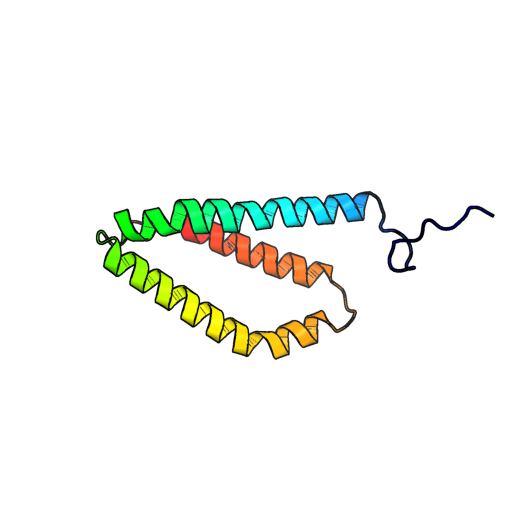

pLDDT: mean 84.98, std 7.82, range [50.84, 96.12]

Secondary structure (DSSP, 8-state):
-PPP-B-TTSSBPPPHHHHHHHHHHHHHHHHIIIIIIIIIIHHHIIIIISS-HHHHHHHHHHHHHHHHHHHHHHHHHHHHHHHS-S-HHHHHHHHHHHHHHHHHHHTT---